Protein AF-A0A7S2YNG5-F1 (afdb_monomer)

Secondary structure (DSSP, 8-state):
-EEE-TTSEEEEE--S----------SS---------TT-EEEEE---TTT--EEEEEE---SSS-EEEEEE-TTS-EEEEE-TT---EEEE-GGGGG-----------------------------------PPPPPPP---

Foldseek 3Di:
DWDQFPVRKIKDWDPPDPPVPDDDPDPDPPPDDDDPDHAKIWIWHQPPPPVGIDTQDIHRDFPQFTWPDWDQDPQRWIWTAGDPRGRDIDIGDPVRSRDDPPPPPPPPPPPPPDPPDDDDDDDDDDDDDDDDDDDDDDDDDDD

Mean predicted aligned error: 15.2 Å

Radius of gyration: 25.97 Å; Cα contacts (8 Å, |Δi|>4): 188; chains: 1; bounding box: 76×64×33 Å

pLDDT: mean 76.17, std 16.76, range [44.72, 97.69]

Structure (mmCIF, N/CA/C/O backbone):
data_AF-A0A7S2YNG5-F1
#
_entry.id   AF-A0A7S2YNG5-F1
#
loop_
_atom_site.group_PDB
_atom_site.id
_atom_site.type_symbol
_atom_site.label_atom_id
_atom_site.label_alt_id
_atom_site.label_comp_id
_atom_site.label_asym_id
_atom_site.label_entity_id
_atom_site.label_seq_id
_atom_site.pdbx_PDB_ins_code
_atom_site.Cartn_x
_atom_site.Cartn_y
_atom_site.Cartn_z
_atom_site.occupancy
_atom_site.B_iso_or_equiv
_atom_site.auth_seq_id
_atom_site.auth_comp_id
_atom_site.auth_asym_id
_atom_site.auth_atom_id
_atom_site.pdbx_PDB_model_num
ATOM 1 N N . GLU A 1 1 ? -5.235 2.546 -8.871 1.00 82.44 1 GLU A N 1
ATOM 2 C CA . GLU A 1 1 ? -6.456 1.770 -8.545 1.00 82.44 1 GLU A CA 1
ATOM 3 C C . GLU A 1 1 ? -6.928 2.138 -7.145 1.00 82.44 1 GLU A C 1
ATOM 5 O O . GLU A 1 1 ? -6.153 2.750 -6.414 1.00 82.44 1 GLU A O 1
ATOM 10 N N . LEU A 1 2 ? -8.180 1.829 -6.795 1.00 91.19 2 LEU A N 1
ATOM 11 C CA . LEU A 1 2 ? -8.762 2.101 -5.477 1.00 91.19 2 LEU A CA 1
ATOM 12 C C . LEU A 1 2 ? -9.265 0.789 -4.874 1.00 91.19 2 LEU A C 1
ATOM 14 O O . LEU A 1 2 ? -10.014 0.077 -5.540 1.00 91.19 2 LEU A O 1
ATOM 18 N N . LEU A 1 3 ? -8.885 0.494 -3.633 1.00 93.31 3 LEU A N 1
ATOM 19 C CA . LEU A 1 3 ? -9.325 -0.702 -2.915 1.00 93.31 3 LEU A CA 1
ATOM 20 C C . LEU A 1 3 ? -9.751 -0.319 -1.487 1.00 93.31 3 LEU A C 1
ATOM 22 O O . LEU A 1 3 ? -8.890 0.069 -0.696 1.00 93.31 3 LEU A O 1
ATOM 26 N N . PRO A 1 4 ? -11.049 -0.382 -1.138 1.00 95.31 4 PRO A N 1
ATOM 27 C CA . PRO A 1 4 ? -11.477 -0.215 0.248 1.00 95.31 4 PRO A CA 1
ATOM 28 C C . PRO A 1 4 ? -10.998 -1.404 1.088 1.00 95.31 4 PRO A C 1
ATOM 30 O O . PRO A 1 4 ? -11.104 -2.546 0.644 1.00 95.31 4 PRO A O 1
ATOM 33 N N . LEU A 1 5 ? -10.483 -1.123 2.283 1.00 94.88 5 LEU A N 1
ATOM 34 C CA . LEU A 1 5 ? -10.098 -2.129 3.269 1.00 94.88 5 LEU A CA 1
ATOM 35 C C . 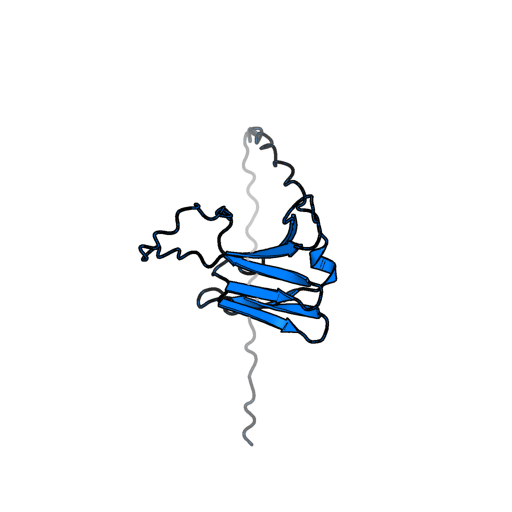LEU A 1 5 ? -11.243 -2.398 4.241 1.00 94.88 5 LEU A C 1
ATOM 37 O O . LEU A 1 5 ? -12.113 -1.552 4.474 1.00 94.88 5 LEU A O 1
ATOM 41 N N . SER A 1 6 ? -11.201 -3.572 4.860 1.00 94.88 6 SER A N 1
ATOM 42 C CA . SER A 1 6 ? -12.221 -4.035 5.803 1.00 94.88 6 SER A CA 1
ATOM 43 C C . SER A 1 6 ? -12.294 -3.195 7.087 1.00 94.88 6 SER A C 1
ATOM 45 O O . SER A 1 6 ? -13.316 -3.185 7.769 1.00 94.88 6 SER A O 1
ATOM 47 N N . ASP A 1 7 ? -11.237 -2.451 7.410 1.00 92.50 7 ASP A N 1
ATOM 48 C CA . ASP A 1 7 ? -11.152 -1.566 8.577 1.00 92.50 7 ASP A CA 1
ATOM 49 C C . ASP A 1 7 ? -11.632 -0.124 8.317 1.00 92.50 7 ASP A C 1
ATOM 51 O O . ASP A 1 7 ? -11.510 0.745 9.182 1.00 92.50 7 ASP A O 1
ATOM 55 N N . GLY A 1 8 ? -12.194 0.145 7.136 1.00 91.69 8 GLY A N 1
ATOM 56 C CA . GLY A 1 8 ? -12.704 1.465 6.766 1.00 91.69 8 GLY A CA 1
ATOM 57 C C . GLY A 1 8 ? -11.647 2.425 6.215 1.00 91.69 8 GLY A C 1
ATOM 58 O O . GLY A 1 8 ? -11.956 3.601 5.997 1.00 91.69 8 GLY A O 1
ATOM 59 N N . ARG A 1 9 ? -10.421 1.951 5.967 1.00 94.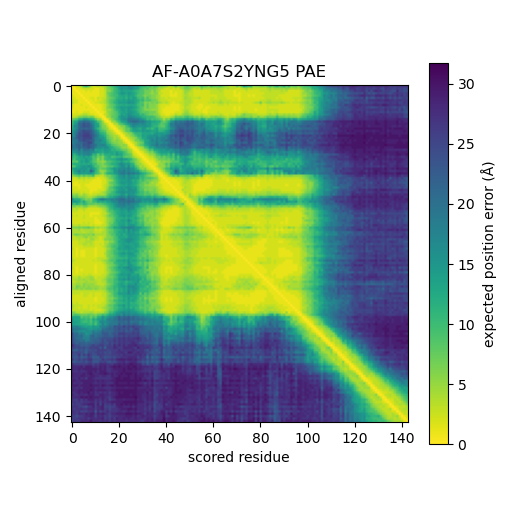75 9 ARG A N 1
ATOM 60 C CA . ARG A 1 9 ? -9.398 2.686 5.213 1.00 94.75 9 ARG A CA 1
ATOM 61 C C . ARG A 1 9 ? -9.535 2.446 3.711 1.00 94.75 9 ARG A C 1
ATOM 63 O O . ARG A 1 9 ? -10.226 1.535 3.257 1.00 94.75 9 ARG A O 1
ATOM 70 N N . LEU A 1 10 ? -8.876 3.283 2.918 1.00 94.62 10 LEU A N 1
ATOM 71 C CA . LEU A 1 10 ? -8.870 3.201 1.461 1.00 94.62 10 LEU A CA 1
ATOM 72 C C . LEU A 1 10 ? -7.436 3.123 0.944 1.00 94.62 10 LEU A C 1
ATOM 74 O O . LEU A 1 10 ? -6.627 4.008 1.211 1.00 94.62 10 LEU A O 1
ATOM 78 N N . VAL A 1 11 ? -7.139 2.095 0.157 1.00 94.38 11 VAL A N 1
ATOM 79 C CA . VAL A 1 11 ? -5.867 1.966 -0.553 1.00 94.38 11 VAL A CA 1
ATOM 80 C C . VAL A 1 11 ? -5.962 2.652 -1.904 1.00 94.38 11 VAL A C 1
ATOM 82 O O . VAL A 1 11 ? -6.895 2.411 -2.673 1.00 94.38 11 VAL A O 1
ATOM 85 N N . VAL A 1 12 ? -4.963 3.470 -2.219 1.00 92.75 12 VAL A N 1
ATOM 86 C CA . VAL A 1 12 ? -4.846 4.167 -3.498 1.00 92.75 12 VAL A CA 1
ATOM 87 C C . VAL A 1 12 ? -3.477 3.891 -4.101 1.00 92.75 12 VAL A C 1
ATOM 89 O O . VAL A 1 12 ? -2.460 4.249 -3.516 1.00 92.75 12 VAL A O 1
ATOM 92 N N . SER A 1 13 ? -3.436 3.283 -5.288 1.00 89.00 13 SER A N 1
ATOM 93 C CA . SER A 1 13 ? -2.196 3.173 -6.069 1.00 89.00 13 SER A CA 1
ATOM 94 C C . SER A 1 13 ? -2.117 4.245 -7.150 1.00 89.00 13 SER A C 1
ATOM 96 O O . SER A 1 13 ? -3.080 4.477 -7.898 1.00 89.00 13 SER A O 1
ATOM 98 N N . THR A 1 14 ? -0.949 4.876 -7.271 1.00 80.00 14 THR A N 1
ATOM 99 C CA . THR A 1 14 ? -0.655 5.823 -8.349 1.00 80.00 14 THR A CA 1
ATOM 100 C C . THR A 1 14 ? -0.146 5.094 -9.585 1.00 80.00 14 THR A C 1
ATOM 102 O O . THR A 1 14 ? 1.054 4.926 -9.807 1.00 80.00 14 THR A O 1
ATOM 105 N N . ASN A 1 15 ? -1.075 4.699 -10.452 1.00 68.56 15 ASN A N 1
ATOM 106 C CA . ASN A 1 15 ? -0.717 4.343 -11.819 1.00 68.56 15 ASN A CA 1
ATOM 107 C C . ASN A 1 15 ? -0.516 5.648 -12.574 1.00 68.56 15 ASN A C 1
ATOM 109 O O . ASN A 1 15 ? -1.481 6.325 -12.924 1.00 68.56 15 ASN A O 1
ATOM 113 N N . VAL A 1 16 ? 0.742 6.038 -12.782 1.00 56.72 16 VAL A N 1
ATOM 114 C CA . VAL A 1 16 ? 1.069 7.149 -13.677 1.00 56.72 16 VAL A CA 1
ATOM 115 C C . VAL A 1 16 ? 0.683 6.723 -15.083 1.00 56.72 16 VAL A C 1
ATOM 117 O O . VAL A 1 16 ? 1.490 6.140 -15.784 1.00 56.72 16 VAL A O 1
ATOM 120 N N . ILE A 1 17 ? -0.574 6.961 -15.447 1.00 52.12 17 ILE A N 1
ATOM 121 C CA . ILE A 1 17 ? -1.061 7.364 -16.764 1.00 52.12 17 ILE A CA 1
ATOM 122 C C . ILE A 1 17 ? -2.410 8.042 -16.474 1.00 52.12 17 ILE A C 1
ATOM 124 O O . ILE A 1 17 ? -3.481 7.442 -16.568 1.00 52.12 17 ILE A O 1
ATOM 128 N N . THR A 1 18 ? -2.380 9.326 -16.120 1.00 49.00 18 THR A N 1
ATOM 129 C CA . THR A 1 18 ? -3.566 10.177 -16.252 1.00 49.00 18 THR A CA 1
ATOM 130 C C . THR A 1 18 ? -3.748 10.445 -17.745 1.00 49.00 18 THR A C 1
ATOM 132 O O . THR A 1 18 ? -3.331 11.474 -18.265 1.00 49.00 18 THR A O 1
ATOM 135 N N . ARG A 1 19 ? -4.330 9.499 -18.492 1.00 44.72 19 ARG A N 1
ATOM 136 C CA . ARG A 1 19 ? -4.913 9.822 -19.805 1.00 44.72 19 ARG A CA 1
ATOM 137 C C . ARG A 1 19 ? -6.212 10.566 -19.521 1.00 44.72 19 ARG A C 1
ATOM 139 O O . ARG A 1 19 ? -7.281 9.964 -19.504 1.00 44.72 19 ARG A O 1
ATOM 146 N N . SER A 1 20 ? -6.123 11.861 -19.227 1.00 47.81 20 SER A N 1
ATOM 147 C CA . SER A 1 20 ? -7.294 12.724 -19.076 1.00 47.81 20 SER A CA 1
ATOM 148 C C . SER A 1 20 ? -7.967 12.904 -20.440 1.00 47.81 20 SER A C 1
ATOM 150 O O . SER A 1 20 ? -7.739 13.886 -21.136 1.00 47.81 20 SER A O 1
ATOM 152 N N . ASN A 1 21 ? -8.787 11.933 -20.828 1.00 50.31 21 ASN A N 1
ATOM 153 C CA . ASN A 1 21 ? -9.692 12.022 -21.965 1.00 50.31 21 ASN A CA 1
ATOM 154 C C . ASN A 1 21 ? -11.132 11.895 -21.456 1.00 50.31 21 ASN A C 1
ATOM 156 O O . ASN A 1 21 ? -11.759 10.873 -21.711 1.00 50.31 21 ASN A O 1
ATOM 160 N N . HIS A 1 22 ? -11.689 12.892 -20.755 1.00 49.00 22 HIS A N 1
ATOM 161 C CA . HIS A 1 22 ? -13.149 13.049 -20.798 1.00 49.00 22 HIS A CA 1
ATOM 162 C C . HIS A 1 22 ? -13.699 14.401 -20.329 1.00 49.00 22 HIS A C 1
ATOM 164 O O . HIS A 1 22 ? -13.423 14.881 -19.233 1.00 49.00 22 HIS A O 1
ATOM 170 N N . ASN A 1 23 ? -14.568 14.948 -21.178 1.00 48.69 23 ASN A N 1
ATOM 171 C CA . ASN A 1 23 ? -15.414 16.119 -20.992 1.00 48.69 23 ASN A CA 1
ATOM 172 C C . ASN A 1 23 ? -16.533 15.863 -19.958 1.00 48.69 23 ASN A C 1
ATOM 174 O O . ASN A 1 23 ? -17.664 15.583 -20.354 1.00 48.69 23 ASN A O 1
ATOM 178 N N . GLN A 1 24 ? -16.281 15.983 -18.652 1.00 52.72 24 GLN A N 1
ATOM 179 C CA . GLN A 1 24 ? -17.369 16.004 -17.658 1.00 52.72 24 GLN A CA 1
ATOM 180 C C . GLN A 1 24 ? -17.626 17.417 -17.121 1.00 52.72 24 GLN A C 1
ATOM 182 O O . GLN A 1 24 ? -16.888 17.952 -16.300 1.00 52.72 24 GLN A O 1
ATOM 187 N N . ARG A 1 25 ? -18.725 18.014 -17.603 1.00 49.06 25 ARG A N 1
ATOM 188 C CA . ARG A 1 25 ? -19.309 19.277 -17.128 1.00 49.06 25 ARG A CA 1
ATOM 189 C C . ARG A 1 25 ? -20.119 19.053 -15.842 1.00 49.06 25 ARG A C 1
ATOM 191 O O . ARG A 1 25 ? -21.346 19.044 -15.888 1.00 49.06 25 ARG A O 1
ATOM 198 N N . HIS A 1 26 ? -19.458 18.890 -14.700 1.00 54.97 26 HIS A N 1
ATOM 199 C CA . HIS A 1 26 ? -20.117 19.050 -13.399 1.00 54.97 26 HIS A CA 1
ATOM 200 C C . HIS A 1 26 ? -19.644 20.351 -12.738 1.00 54.97 26 HIS A C 1
ATOM 202 O O . HIS A 1 26 ? -18.450 20.592 -12.602 1.00 54.97 26 HIS A O 1
ATOM 208 N N . ASN A 1 27 ? -20.602 21.202 -12.355 1.00 60.66 27 ASN A N 1
ATOM 209 C CA . ASN A 1 27 ? -20.409 22.598 -11.924 1.00 60.66 27 ASN A CA 1
ATOM 210 C C . ASN A 1 27 ? -19.756 22.783 -10.539 1.00 60.66 27 ASN A C 1
ATOM 212 O O . ASN A 1 27 ? -19.779 23.885 -10.005 1.00 60.66 27 ASN A O 1
ATOM 216 N N . ASN A 1 28 ? -19.151 21.742 -9.970 1.00 57.66 28 ASN A N 1
ATOM 217 C CA . ASN A 1 28 ? -18.266 21.857 -8.817 1.00 57.66 28 ASN A CA 1
ATOM 218 C C . ASN A 1 28 ? -16.964 21.136 -9.170 1.00 57.66 28 ASN A C 1
ATOM 220 O O . ASN A 1 28 ? -17.025 19.938 -9.461 1.00 57.66 28 ASN A O 1
ATOM 224 N N . PRO A 1 29 ? -15.802 21.815 -9.172 1.00 56.88 29 PRO A N 1
ATOM 225 C CA . PRO A 1 29 ? -14.545 21.141 -9.446 1.00 56.88 29 PRO A CA 1
ATOM 226 C C . PRO A 1 29 ? -14.312 20.102 -8.339 1.00 56.88 29 PRO A C 1
ATOM 228 O O . PRO A 1 29 ? -14.274 20.476 -7.161 1.00 56.88 29 PRO A O 1
ATOM 231 N N . PRO A 1 30 ? -14.191 18.802 -8.661 1.00 62.66 30 PRO A N 1
ATOM 232 C CA . PRO A 1 30 ? -13.805 17.819 -7.663 1.00 62.66 30 PRO A CA 1
ATOM 233 C C . PRO A 1 30 ? -12.461 18.248 -7.071 1.00 62.66 30 PRO A C 1
ATOM 235 O O . PRO A 1 30 ? -11.518 18.549 -7.811 1.00 62.66 30 PRO A O 1
ATOM 238 N N . LYS A 1 31 ? -12.374 18.304 -5.734 1.00 62.66 31 LYS A N 1
ATOM 239 C CA . LYS A 1 31 ? -11.094 18.512 -5.047 1.00 62.66 31 LYS A CA 1
ATOM 240 C C . LYS A 1 31 ? -10.165 17.389 -5.491 1.00 62.66 31 LYS A C 1
ATOM 242 O O . LYS A 1 31 ? -10.361 16.230 -5.138 1.00 62.66 31 LYS A O 1
ATOM 247 N N . THR A 1 32 ? -9.208 17.743 -6.336 1.00 60.25 32 THR A N 1
ATOM 248 C CA . THR A 1 32 ? -8.274 16.791 -6.921 1.00 60.25 32 THR A CA 1
ATOM 249 C C . THR A 1 32 ? -7.153 16.582 -5.918 1.00 60.25 32 THR A C 1
ATOM 251 O O . THR A 1 32 ? -6.448 17.529 -5.574 1.00 60.25 32 THR A O 1
ATOM 254 N N . LEU A 1 33 ? -7.004 15.354 -5.426 1.00 62.69 33 LEU A N 1
ATOM 255 C CA . LEU A 1 33 ? -5.844 14.970 -4.634 1.00 62.69 33 LEU A CA 1
ATOM 256 C C . LEU A 1 33 ? -4.681 14.729 -5.603 1.00 62.69 33 LEU A C 1
ATOM 258 O O . LEU A 1 33 ? -4.656 13.722 -6.310 1.00 62.69 33 LEU A O 1
ATOM 262 N N . ALA A 1 34 ? -3.754 15.682 -5.686 1.00 60.75 34 ALA A N 1
ATOM 263 C CA . ALA A 1 34 ? -2.532 15.514 -6.461 1.00 60.75 34 ALA A CA 1
ATOM 264 C C . ALA A 1 34 ? -1.565 14.636 -5.663 1.00 60.75 34 ALA A C 1
ATOM 266 O O . ALA A 1 34 ? -1.112 15.027 -4.590 1.00 60.75 34 ALA A O 1
ATOM 267 N N . ILE A 1 35 ? -1.270 13.444 -6.178 1.00 61.06 35 ILE A N 1
ATOM 26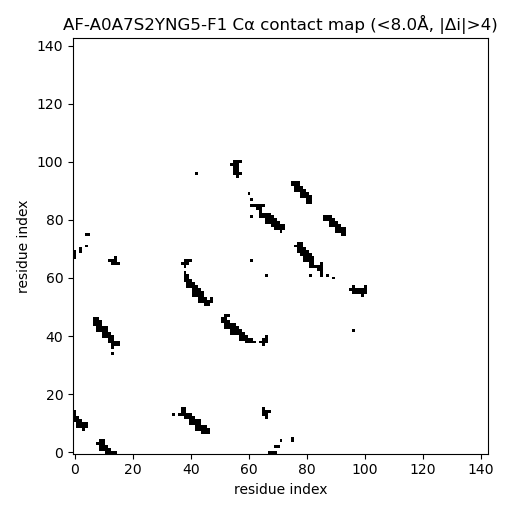8 C CA . ILE A 1 35 ? -0.355 12.510 -5.530 1.00 61.06 35 ILE A CA 1
ATOM 269 C C . ILE A 1 35 ? 0.993 12.572 -6.268 1.00 61.06 35 ILE A C 1
ATOM 271 O O . ILE A 1 35 ? 1.064 12.132 -7.417 1.00 61.06 35 ILE A O 1
ATOM 275 N N . PRO A 1 36 ? 2.050 13.139 -5.656 1.00 53.38 36 PRO A N 1
ATOM 276 C CA . PRO A 1 36 ? 3.288 13.491 -6.357 1.00 53.38 36 PRO A CA 1
ATOM 277 C C . PRO A 1 36 ? 4.203 12.295 -6.652 1.00 53.38 36 PRO A C 1
ATOM 279 O O . PRO A 1 36 ? 5.114 12.406 -7.468 1.00 53.38 36 PRO A O 1
ATOM 282 N N . LEU A 1 37 ? 3.974 11.147 -6.007 1.00 62.44 37 LEU A N 1
ATOM 283 C CA . LEU A 1 37 ? 4.857 9.989 -6.106 1.00 62.44 37 LEU A CA 1
ATOM 284 C C . LEU A 1 37 ? 4.280 8.959 -7.073 1.00 62.44 37 LEU A C 1
ATOM 286 O O . LEU A 1 37 ? 3.256 8.324 -6.809 1.00 62.44 37 LEU A O 1
ATOM 290 N N . ALA A 1 38 ? 4.969 8.787 -8.197 1.00 65.88 38 ALA A N 1
ATOM 291 C CA . ALA A 1 38 ? 4.768 7.652 -9.079 1.00 65.88 38 ALA A CA 1
ATOM 292 C C . ALA A 1 38 ? 5.092 6.356 -8.316 1.00 65.88 38 ALA A C 1
ATOM 294 O O . ALA A 1 38 ? 6.117 6.303 -7.641 1.00 65.88 38 ALA A O 1
ATOM 295 N N . ARG A 1 39 ? 4.281 5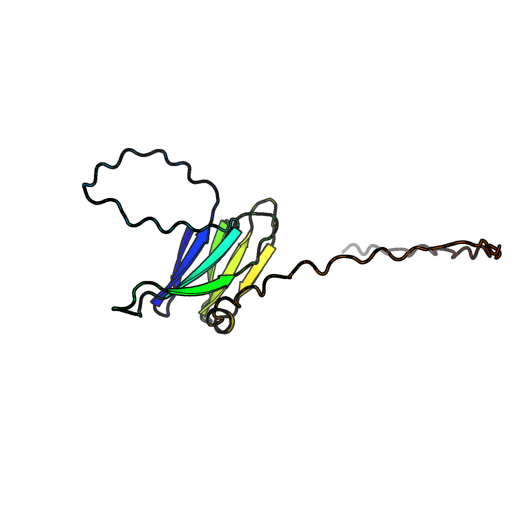.300 -8.483 1.00 82.50 39 ARG A N 1
ATOM 296 C CA . ARG A 1 39 ? 4.610 3.929 -8.027 1.00 82.50 39 ARG A CA 1
ATOM 297 C C . ARG A 1 39 ? 4.565 3.704 -6.509 1.00 82.50 39 ARG A C 1
ATOM 299 O O . ARG A 1 39 ? 5.238 2.817 -5.991 1.00 82.50 39 ARG A O 1
ATOM 306 N N . ALA A 1 40 ? 3.756 4.475 -5.791 1.00 88.44 40 ALA A N 1
ATOM 307 C CA . ALA A 1 40 ? 3.521 4.259 -4.366 1.00 88.44 40 ALA A CA 1
ATOM 308 C C . ALA A 1 40 ? 2.080 3.807 -4.105 1.00 88.44 40 ALA A C 1
ATOM 310 O O . ALA A 1 40 ? 1.172 4.023 -4.918 1.00 88.44 40 ALA A O 1
ATOM 311 N N . VAL A 1 41 ? 1.885 3.171 -2.952 1.00 92.00 41 VAL A N 1
ATOM 312 C CA . VAL A 1 41 ? 0.565 2.806 -2.438 1.00 92.00 41 VAL A CA 1
ATOM 313 C C . VAL A 1 41 ? 0.276 3.634 -1.197 1.00 92.00 41 VAL A C 1
ATOM 315 O O . VAL A 1 41 ? 1.034 3.606 -0.234 1.00 92.00 41 VAL A O 1
ATOM 318 N N . PHE A 1 42 ? -0.822 4.376 -1.231 1.00 93.06 42 PHE A N 1
ATOM 319 C CA . PHE A 1 42 ? -1.262 5.256 -0.158 1.00 93.06 42 PHE A CA 1
ATOM 320 C C . PHE A 1 42 ? -2.371 4.574 0.622 1.00 93.06 42 PHE A C 1
ATOM 322 O O . PHE A 1 42 ? -3.330 4.084 0.025 1.00 93.06 42 PHE A O 1
ATOM 329 N N . ILE A 1 43 ? -2.255 4.575 1.944 1.00 94.50 43 ILE A N 1
ATOM 330 C CA . ILE A 1 43 ? -3.319 4.138 2.842 1.00 94.50 43 ILE A CA 1
ATOM 331 C C . ILE A 1 43 ? -3.985 5.389 3.398 1.00 94.50 43 ILE A C 1
ATOM 333 O O . ILE A 1 43 ? -3.347 6.181 4.087 1.00 94.50 43 ILE A O 1
ATOM 337 N N . LEU A 1 44 ? -5.253 5.590 3.057 1.00 92.94 44 LEU A N 1
ATOM 338 C CA . LEU A 1 44 ? -6.032 6.758 3.445 1.00 92.94 44 LEU A CA 1
ATOM 339 C C . LEU A 1 44 ? -7.024 6.395 4.545 1.00 92.94 44 LEU A C 1
ATOM 341 O O . LEU A 1 44 ? -7.745 5.402 4.436 1.00 92.94 44 LEU A O 1
ATOM 345 N N . ASN A 1 45 ? -7.119 7.237 5.563 1.00 92.06 45 ASN A N 1
ATOM 346 C CA . ASN A 1 45 ? -8.122 7.126 6.608 1.00 92.06 45 ASN A CA 1
ATOM 347 C C . ASN A 1 45 ? -9.241 8.130 6.363 1.00 92.06 45 ASN A C 1
ATOM 349 O O . ASN A 1 45 ? -9.018 9.337 6.263 1.00 92.06 45 ASN A O 1
ATOM 353 N N . LEU A 1 46 ? -10.456 7.601 6.239 1.00 89.69 46 LEU A N 1
ATOM 354 C CA . LEU A 1 46 ? -11.659 8.378 5.954 1.00 89.69 46 LEU A CA 1
ATOM 355 C C . LEU A 1 46 ? -12.477 8.676 7.218 1.00 89.69 46 LEU A C 1
ATOM 357 O O . LEU A 1 46 ? -13.455 9.417 7.148 1.00 89.69 46 LEU A O 1
ATOM 361 N N . GLN A 1 47 ? -12.114 8.092 8.364 1.00 87.25 47 GLN A N 1
ATOM 362 C CA . GLN A 1 47 ? -12.915 8.161 9.587 1.00 87.25 47 GLN A CA 1
ATOM 363 C C . GLN A 1 47 ? -12.626 9.399 10.444 1.00 87.25 47 GLN A C 1
ATOM 365 O O . GLN A 1 47 ? -13.402 9.701 11.348 1.00 87.25 47 GLN A O 1
ATOM 370 N N . GLN A 1 48 ? -11.567 10.161 10.154 1.00 77.81 48 GLN A N 1
ATOM 371 C CA . GLN A 1 48 ? -11.201 11.365 10.910 1.00 77.81 48 GLN A CA 1
ATOM 372 C C . GLN A 1 48 ? -12.051 12.597 10.539 1.00 77.81 48 GLN A C 1
ATOM 374 O O . GLN A 1 48 ? -11.542 13.693 10.310 1.00 77.81 48 GLN A O 1
ATOM 379 N N . ALA A 1 49 ? -13.377 12.459 10.498 1.00 63.78 49 ALA A N 1
ATOM 380 C CA . ALA A 1 49 ? -14.271 13.612 10.412 1.00 63.78 49 ALA A CA 1
ATOM 381 C C . ALA A 1 49 ? -14.312 14.347 11.772 1.00 63.78 49 ALA A C 1
ATOM 383 O O . ALA A 1 49 ? -14.455 13.687 12.801 1.00 63.78 49 ALA A O 1
ATOM 384 N N . PRO A 1 50 ? -14.209 15.693 11.826 1.00 78.12 50 PRO A N 1
ATOM 385 C CA . PRO A 1 50 ? -14.276 16.660 10.722 1.00 78.12 50 PRO A CA 1
ATOM 386 C C . PRO A 1 50 ? -12.921 17.059 10.100 1.00 78.12 50 PRO A C 1
ATOM 388 O O . PRO A 1 50 ? -12.908 17.887 9.192 1.00 78.12 50 PRO A O 1
ATOM 391 N N . ALA A 1 51 ? -11.798 16.514 10.577 1.00 78.62 51 ALA A N 1
ATOM 392 C CA . ALA A 1 51 ? -10.448 16.886 10.136 1.00 78.62 51 ALA A CA 1
ATOM 393 C C . ALA A 1 51 ? -10.162 16.545 8.658 1.00 78.62 51 ALA A C 1
ATOM 395 O O . ALA A 1 51 ? -9.318 17.184 8.032 1.00 78.62 51 ALA A O 1
ATOM 396 N N . GLY A 1 52 ? -10.910 15.604 8.080 1.00 85.00 52 GLY A N 1
ATOM 397 C CA . GLY A 1 52 ? -10.856 15.262 6.661 1.00 85.00 52 GLY A CA 1
ATOM 398 C C . GLY A 1 52 ? -10.221 13.897 6.413 1.00 85.00 52 GLY A C 1
ATOM 399 O O . GLY A 1 52 ? -10.254 13.022 7.271 1.00 85.00 52 GLY A O 1
ATOM 400 N N . ILE A 1 53 ? -9.697 13.710 5.202 1.00 88.50 53 ILE A N 1
ATOM 401 C CA . ILE A 1 53 ? -9.001 12.486 4.790 1.00 88.50 53 ILE A CA 1
ATOM 402 C C . ILE A 1 53 ? -7.529 12.629 5.168 1.00 88.50 53 ILE A C 1
ATOM 404 O O . ILE A 1 53 ? -6.888 13.588 4.731 1.00 88.50 53 ILE A O 1
ATOM 408 N N . THR A 1 54 ? -6.985 11.677 5.922 1.00 90.00 54 THR A N 1
ATOM 409 C CA . THR A 1 54 ? -5.554 11.631 6.258 1.00 90.00 54 THR A CA 1
ATOM 410 C C . THR A 1 54 ? -4.847 10.501 5.526 1.00 90.00 54 THR A C 1
ATOM 412 O O . THR A 1 54 ? -5.468 9.517 5.125 1.00 90.00 54 THR A O 1
ATOM 415 N N . VAL A 1 55 ? -3.539 10.651 5.322 1.00 90.69 55 VAL A N 1
ATOM 416 C CA . VAL A 1 55 ? -2.672 9.590 4.798 1.00 90.69 55 VAL A CA 1
ATOM 417 C C . VAL A 1 55 ? -2.031 8.896 5.996 1.00 90.69 55 VAL A C 1
ATOM 419 O O . VAL A 1 55 ? -1.178 9.486 6.652 1.00 90.69 55 VAL A O 1
ATOM 422 N N . ASP A 1 56 ? -2.452 7.668 6.283 1.00 92.06 56 ASP A N 1
ATOM 423 C CA . ASP A 1 56 ? -1.935 6.884 7.409 1.00 92.06 56 ASP A CA 1
ATOM 424 C C . ASP A 1 56 ? -0.584 6.231 7.082 1.00 92.06 56 ASP A C 1
ATOM 426 O O . ASP A 1 56 ? 0.235 6.049 7.978 1.00 92.06 56 ASP A O 1
ATOM 430 N N . ALA A 1 57 ? -0.343 5.879 5.810 1.00 92.75 57 ALA A N 1
ATOM 431 C CA . ALA A 1 57 ? 0.931 5.323 5.357 1.00 92.75 57 ALA A CA 1
ATOM 432 C C . ALA A 1 57 ? 1.173 5.512 3.853 1.00 92.75 57 ALA A C 1
ATOM 434 O O . ALA A 1 57 ? 0.236 5.599 3.051 1.00 92.75 57 ALA A O 1
ATOM 435 N N . ILE A 1 58 ? 2.456 5.498 3.480 1.00 92.2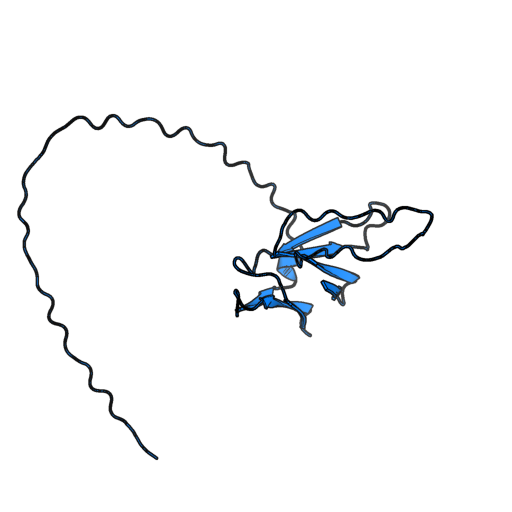5 58 ILE A N 1
ATOM 436 C CA . ILE A 1 58 ? 2.935 5.464 2.095 1.00 92.25 58 ILE A CA 1
ATOM 437 C C . ILE A 1 58 ? 3.865 4.257 1.950 1.00 92.25 58 ILE A C 1
ATOM 439 O O . ILE A 1 58 ? 4.902 4.177 2.607 1.00 92.25 58 ILE A O 1
ATOM 443 N N . LEU A 1 59 ? 3.485 3.302 1.104 1.00 92.31 59 LEU A N 1
ATOM 444 C CA . LEU A 1 59 ? 4.218 2.056 0.902 1.00 92.31 59 LEU A CA 1
ATOM 445 C C . LEU A 1 59 ? 5.022 2.136 -0.398 1.00 92.31 59 LEU A C 1
ATOM 447 O O . LEU A 1 59 ? 4.462 2.219 -1.498 1.00 92.31 59 LEU A O 1
ATOM 451 N N . HIS A 1 60 ? 6.346 2.101 -0.252 1.00 90.62 60 HIS A N 1
ATOM 452 C CA . HIS A 1 60 ? 7.313 2.131 -1.346 1.00 90.62 60 HIS A CA 1
ATOM 453 C C . HIS A 1 60 ? 7.821 0.722 -1.624 1.00 90.62 60 HIS A C 1
ATOM 455 O O . HIS A 1 60 ? 8.801 0.274 -1.035 1.00 90.62 60 HIS A O 1
ATOM 461 N N . GLY A 1 61 ? 7.102 0.017 -2.491 1.00 87.94 61 GLY A N 1
ATOM 462 C CA . GLY A 1 61 ? 7.415 -1.368 -2.824 1.00 87.94 61 GLY A CA 1
ATOM 463 C C . GLY A 1 61 ? 8.067 -1.563 -4.169 1.00 87.94 61 GLY A C 1
ATOM 464 O O . GLY A 1 61 ? 9.041 -2.295 -4.279 1.00 87.94 61 GLY A O 1
ATOM 465 N N . HIS A 1 62 ? 7.497 -0.923 -5.188 1.00 90.69 62 HIS A N 1
ATOM 466 C CA . HIS A 1 62 ? 7.733 -1.269 -6.584 1.00 90.69 62 HIS A CA 1
ATOM 467 C C . HIS A 1 62 ? 8.623 -0.212 -7.257 1.00 90.69 62 HIS A C 1
ATOM 469 O O . HIS A 1 62 ? 8.110 0.738 -7.853 1.00 90.69 62 HIS A O 1
ATOM 475 N N . PRO A 1 63 ? 9.964 -0.276 -7.113 1.00 87.38 63 PRO A N 1
ATOM 476 C CA . PRO A 1 63 ? 10.859 0.791 -7.565 1.00 87.38 63 PRO A CA 1
ATOM 477 C C . PRO A 1 63 ? 10.863 0.954 -9.087 1.00 87.38 63 PRO A C 1
ATOM 479 O O . PRO A 1 63 ? 11.091 2.055 -9.602 1.00 87.38 63 PRO A O 1
ATOM 482 N N . HIS A 1 64 ? 10.619 -0.131 -9.822 1.00 87.00 64 HIS A N 1
ATOM 483 C CA . HIS A 1 64 ? 10.853 -0.182 -11.263 1.00 87.00 64 HIS A CA 1
ATOM 484 C C . HIS A 1 64 ? 9.577 -0.096 -12.102 1.00 87.00 64 HIS A C 1
ATOM 486 O O . HIS A 1 64 ? 9.672 0.214 -13.291 1.00 87.00 64 HIS A O 1
ATOM 492 N N . ASP A 1 65 ? 8.394 -0.289 -11.512 1.00 88.38 65 ASP A N 1
ATOM 493 C CA . ASP A 1 65 ? 7.121 -0.217 -12.233 1.00 88.38 65 ASP A CA 1
ATOM 494 C C . ASP A 1 65 ? 5.958 0.269 -11.358 1.00 88.38 65 ASP A C 1
ATOM 496 O O . ASP A 1 65 ? 6.069 0.402 -10.144 1.00 88.38 65 ASP A O 1
ATOM 500 N N . ALA A 1 66 ? 4.827 0.572 -11.990 1.00 88.31 66 ALA A N 1
ATOM 501 C CA . ALA A 1 66 ? 3.584 0.893 -11.306 1.00 88.31 66 ALA A CA 1
ATOM 502 C C . ALA A 1 66 ? 2.926 -0.357 -10.698 1.00 88.31 66 ALA A C 1
ATOM 504 O O . ALA A 1 66 ? 3.104 -1.480 -11.175 1.00 88.31 66 ALA A O 1
ATOM 505 N N . VAL A 1 67 ? 2.112 -0.139 -9.665 1.00 90.81 67 VAL A N 1
ATOM 506 C CA . VAL A 1 67 ? 1.354 -1.200 -8.996 1.00 90.81 67 VAL A CA 1
ATOM 507 C C . VAL A 1 67 ? 0.120 -1.553 -9.821 1.00 90.81 67 VAL A C 1
ATOM 509 O O . VAL A 1 67 ? -0.829 -0.774 -9.900 1.00 90.81 67 VAL A O 1
ATOM 512 N N . GLN A 1 68 ? 0.120 -2.736 -10.427 1.00 90.81 68 GLN A N 1
ATOM 513 C CA . GLN A 1 68 ? -0.978 -3.199 -11.279 1.00 90.81 68 GLN A CA 1
ATOM 514 C C . GLN A 1 68 ? -2.068 -3.953 -10.527 1.00 90.81 68 GLN A C 1
ATOM 516 O O . GLN A 1 68 ? -3.159 -4.095 -11.064 1.00 90.81 68 GLN A O 1
ATOM 521 N N . TYR A 1 69 ? -1.767 -4.458 -9.329 1.00 91.69 69 TYR A N 1
ATOM 522 C CA . TYR A 1 69 ? -2.714 -5.250 -8.555 1.00 91.69 69 TYR A CA 1
ATOM 523 C C . TYR A 1 69 ? -2.673 -4.871 -7.081 1.00 91.69 69 TYR A C 1
ATOM 525 O O . TYR A 1 69 ? -1.597 -4.729 -6.494 1.00 91.69 69 TYR A O 1
ATOM 533 N N . LEU A 1 70 ? -3.858 -4.771 -6.484 1.00 95.12 70 LEU A N 1
ATOM 534 C CA . LEU A 1 70 ? -4.080 -4.599 -5.053 1.00 95.12 70 LEU A CA 1
ATOM 535 C C . LEU A 1 70 ? -5.042 -5.688 -4.573 1.00 95.12 70 LEU A C 1
ATOM 537 O O . LEU A 1 70 ? -6.098 -5.885 -5.173 1.00 95.12 70 LEU A O 1
ATOM 541 N N . LEU A 1 71 ? -4.701 -6.372 -3.484 1.00 96.75 71 LEU A N 1
ATOM 542 C CA . LEU A 1 71 ? -5.568 -7.370 -2.862 1.00 96.75 71 LEU A CA 1
ATOM 543 C C . LEU A 1 71 ? -5.441 -7.314 -1.340 1.00 96.75 71 LEU A C 1
ATOM 545 O O . LEU A 1 71 ? -4.350 -7.495 -0.807 1.00 96.75 71 LEU A O 1
ATOM 549 N N . GLU A 1 72 ? -6.556 -7.123 -0.640 1.00 97.56 72 GLU A N 1
ATOM 550 C CA . GLU A 1 72 ? -6.618 -7.339 0.807 1.00 97.56 72 GLU A CA 1
ATOM 551 C C . GLU A 1 72 ? -6.660 -8.850 1.082 1.00 97.56 72 GLU A C 1
ATOM 553 O O . GLU A 1 72 ? -7.444 -9.592 0.485 1.00 97.56 72 GLU A O 1
ATOM 558 N N . LEU A 1 73 ? -5.783 -9.323 1.964 1.00 97.69 73 LEU A N 1
ATOM 559 C CA . LEU A 1 73 ? -5.748 -10.708 2.417 1.00 97.69 73 LEU A CA 1
ATOM 560 C C . LEU A 1 73 ? -6.732 -10.906 3.584 1.00 97.69 73 LEU A C 1
ATOM 562 O O . LEU A 1 73 ? -6.986 -9.963 4.329 1.00 97.69 73 LEU A O 1
ATOM 566 N N . PRO A 1 74 ? -7.219 -12.136 3.849 1.00 97.38 74 PRO A N 1
ATOM 567 C CA . PRO A 1 74 ? -8.117 -12.407 4.981 1.00 97.38 74 PRO A CA 1
ATOM 568 C C . PRO A 1 74 ? -7.546 -12.037 6.359 1.00 97.38 74 PRO A C 1
ATOM 570 O O . PRO A 1 74 ? -8.290 -11.905 7.324 1.00 97.38 74 PRO A O 1
ATOM 573 N N . THR A 1 75 ? -6.223 -11.890 6.465 1.00 97.12 75 THR A N 1
ATOM 574 C CA . THR A 1 75 ? -5.534 -11.425 7.675 1.00 97.12 75 THR A CA 1
ATOM 575 C C . THR A 1 75 ? -5.619 -9.907 7.883 1.00 97.12 75 THR A C 1
ATOM 577 O O . THR A 1 75 ? -5.152 -9.425 8.911 1.00 97.12 75 THR A O 1
ATOM 580 N N . GLY A 1 76 ? -6.172 -9.152 6.926 1.00 96.12 76 GLY A N 1
ATOM 581 C CA . GLY A 1 76 ? -6.134 -7.684 6.878 1.00 96.12 76 GLY A CA 1
ATOM 582 C C . GLY A 1 76 ? -4.813 -7.117 6.341 1.00 96.12 76 GLY A C 1
ATOM 583 O O . GLY A 1 76 ? -4.614 -5.905 6.317 1.00 96.12 76 GLY A O 1
ATOM 584 N N . ASP A 1 77 ? -3.887 -7.985 5.930 1.00 97.00 77 ASP A N 1
ATOM 585 C CA . ASP A 1 77 ? -2.664 -7.585 5.237 1.00 97.00 77 ASP A CA 1
ATOM 586 C C . ASP A 1 77 ? -2.981 -7.176 3.790 1.00 97.00 77 ASP A C 1
ATOM 588 O O . ASP A 1 77 ? -3.997 -7.572 3.221 1.00 97.00 77 ASP A O 1
ATOM 592 N N . LEU A 1 78 ? -2.081 -6.426 3.160 1.00 97.31 78 LEU A N 1
ATOM 593 C CA . LEU A 1 78 ? -2.232 -5.998 1.771 1.00 97.31 78 LEU A CA 1
ATOM 594 C C . LEU A 1 78 ? -1.200 -6.698 0.892 1.00 97.31 78 LEU A C 1
ATOM 596 O O . LEU A 1 78 ? -0.007 -6.641 1.171 1.00 97.31 78 LEU A O 1
ATOM 600 N N . MET A 1 79 ? -1.638 -7.305 -0.204 1.00 97.19 79 MET A N 1
ATOM 601 C CA . MET A 1 79 ? -0.764 -7.803 -1.259 1.00 97.19 79 MET A CA 1
ATOM 602 C C . MET A 1 79 ? -0.792 -6.849 -2.451 1.00 97.19 79 MET A C 1
ATOM 604 O O . MET A 1 79 ? -1.860 -6.441 -2.913 1.00 97.19 79 MET A O 1
ATOM 608 N N . THR A 1 80 ? 0.385 -6.504 -2.963 1.00 96.12 80 THR A N 1
ATOM 609 C CA . THR A 1 80 ? 0.542 -5.651 -4.141 1.00 96.12 80 THR A CA 1
ATOM 610 C C . THR A 1 80 ? 1.347 -6.371 -5.213 1.00 96.12 80 THR A C 1
ATOM 612 O O . THR A 1 80 ? 2.334 -7.041 -4.910 1.00 96.12 80 THR A O 1
ATOM 615 N N . GLY A 1 81 ? 0.917 -6.248 -6.467 1.00 94.56 81 GLY A N 1
ATOM 616 C CA . GLY A 1 81 ? 1.626 -6.790 -7.624 1.00 94.56 81 GLY A CA 1
ATOM 617 C C . GLY A 1 81 ? 2.152 -5.677 -8.514 1.00 94.56 81 GLY A C 1
ATOM 618 O O . GLY A 1 81 ? 1.392 -4.780 -8.893 1.00 94.56 81 GLY A O 1
ATOM 619 N N . GLY A 1 82 ? 3.444 -5.732 -8.825 1.00 92.25 82 GLY A N 1
ATOM 620 C CA . GLY A 1 82 ? 4.079 -4.808 -9.753 1.00 92.25 82 GLY A CA 1
ATOM 621 C C . GLY A 1 82 ? 3.761 -5.144 -11.211 1.00 92.25 82 GLY A C 1
ATOM 622 O O . GLY A 1 82 ? 3.114 -6.147 -11.527 1.00 92.25 82 GLY A O 1
ATOM 623 N N . GLY A 1 83 ? 4.152 -4.242 -12.107 1.00 89.06 83 GLY A N 1
ATOM 624 C CA . GLY A 1 83 ? 3.938 -4.392 -13.540 1.00 89.06 83 GLY A CA 1
ATOM 625 C C . GLY A 1 83 ? 4.989 -5.247 -14.250 1.00 89.06 83 GLY A C 1
ATOM 626 O O . GLY A 1 83 ? 5.697 -6.064 -13.671 1.00 89.06 83 GLY A O 1
ATOM 627 N N . LYS A 1 84 ? 5.107 -5.048 -15.564 1.00 90.62 84 LYS A N 1
ATOM 628 C CA . LYS A 1 84 ? 6.031 -5.803 -16.423 1.00 90.62 84 LYS A CA 1
ATOM 629 C C . LYS A 1 84 ? 7.499 -5.620 -16.023 1.00 90.62 84 LYS A C 1
ATOM 631 O O . LYS A 1 84 ? 8.281 -6.556 -16.154 1.00 90.62 84 LYS A O 1
ATOM 636 N N . MET A 1 85 ? 7.874 -4.414 -15.605 1.00 90.50 85 MET A N 1
ATOM 637 C CA . MET A 1 85 ? 9.239 -4.075 -15.200 1.00 90.50 85 MET A CA 1
ATOM 638 C C . MET A 1 85 ? 9.509 -4.411 -13.727 1.00 90.50 85 MET A C 1
ATOM 640 O O . MET A 1 85 ? 10.658 -4.348 -13.301 1.00 90.50 85 MET A O 1
ATOM 644 N N . ASP A 1 86 ? 8.474 -4.790 -12.970 1.00 87.75 86 ASP A N 1
ATOM 645 C CA . ASP A 1 86 ? 8.549 -5.175 -11.563 1.00 87.75 86 ASP A CA 1
ATOM 646 C C . ASP A 1 86 ? 7.678 -6.412 -11.316 1.00 87.75 86 ASP A C 1
ATOM 648 O O . ASP A 1 86 ? 6.555 -6.338 -10.828 1.00 87.75 86 ASP A O 1
ATOM 652 N N . ALA A 1 87 ? 8.193 -7.579 -11.703 1.00 91.31 87 ALA A N 1
ATOM 653 C CA . ALA A 1 87 ? 7.487 -8.856 -11.604 1.00 91.31 87 ALA A CA 1
ATOM 654 C C . ALA A 1 87 ? 7.443 -9.407 -10.163 1.00 91.31 87 ALA A C 1
ATOM 656 O O . ALA A 1 87 ? 7.557 -10.617 -9.950 1.00 91.31 87 ALA A O 1
ATOM 657 N N . THR A 1 88 ? 7.332 -8.528 -9.164 1.00 94.69 88 THR A N 1
ATOM 658 C CA . THR A 1 88 ? 7.291 -8.899 -7.751 1.00 94.69 88 THR A CA 1
ATOM 659 C C . THR A 1 88 ? 5.873 -8.835 -7.191 1.00 94.69 88 THR A C 1
ATOM 661 O O . THR A 1 88 ? 5.039 -8.015 -7.583 1.00 94.69 88 THR A O 1
ATOM 664 N N . LEU A 1 89 ? 5.606 -9.734 -6.242 1.00 96.69 89 LEU A N 1
ATOM 665 C CA . LEU A 1 89 ? 4.473 -9.642 -5.330 1.00 96.69 89 LEU A CA 1
ATOM 666 C C . LEU A 1 89 ? 5.015 -9.254 -3.961 1.00 96.69 89 LEU A C 1
ATOM 668 O O . LEU A 1 89 ? 5.966 -9.866 -3.474 1.00 96.69 89 LEU A O 1
ATOM 672 N N . GLN A 1 90 ? 4.404 -8.256 -3.338 1.00 96.44 90 GLN A N 1
ATOM 673 C CA . GLN A 1 90 ? 4.815 -7.769 -2.028 1.00 96.44 90 GLN A CA 1
ATOM 674 C C . GLN A 1 90 ? 3.648 -7.837 -1.063 1.00 96.44 90 GLN A C 1
ATOM 676 O O . GLN A 1 90 ? 2.519 -7.514 -1.423 1.00 96.44 90 GLN A O 1
ATOM 681 N N . VAL A 1 91 ? 3.927 -8.274 0.163 1.00 97.19 91 VAL A N 1
ATOM 682 C CA . VAL A 1 91 ? 2.934 -8.380 1.231 1.00 97.19 91 VAL A CA 1
ATOM 683 C C . VAL A 1 91 ? 3.289 -7.384 2.322 1.00 97.19 91 VAL A C 1
ATOM 685 O O . VAL A 1 91 ? 4.382 -7.427 2.885 1.00 97.19 91 VAL A O 1
ATOM 688 N N . TRP A 1 92 ? 2.336 -6.519 2.630 1.00 96.75 92 TRP A N 1
ATOM 689 C CA . TRP A 1 92 ? 2.428 -5.480 3.636 1.00 96.75 92 TRP A CA 1
ATOM 690 C C . TRP A 1 92 ? 1.579 -5.862 4.828 1.00 96.75 92 TRP A C 1
ATOM 692 O O . TRP A 1 92 ? 0.395 -6.182 4.692 1.00 96.75 92 TRP A O 1
ATOM 702 N N . LYS A 1 93 ? 2.187 -5.816 6.006 1.00 96.62 93 LYS A N 1
ATOM 703 C CA . LYS A 1 93 ? 1.480 -6.079 7.250 1.00 96.62 93 LYS A CA 1
ATOM 704 C C . LYS A 1 93 ? 0.618 -4.889 7.621 1.00 96.62 93 LYS A C 1
ATOM 706 O O . LYS A 1 93 ? 1.072 -3.752 7.527 1.00 96.62 93 LYS A O 1
ATOM 711 N N . SER A 1 94 ? -0.585 -5.148 8.122 1.00 94.69 94 SER A N 1
ATOM 712 C CA . SER A 1 94 ? -1.502 -4.092 8.578 1.00 94.69 94 SER A CA 1
ATOM 713 C C . SER A 1 94 ? -0.888 -3.164 9.636 1.00 94.69 94 SER A C 1
ATOM 715 O O . SER A 1 94 ? -1.197 -1.973 9.689 1.00 94.69 94 SER A O 1
ATOM 717 N N . THR A 1 95 ? 0.056 -3.675 10.429 1.00 93.88 95 THR A N 1
ATOM 718 C CA . THR A 1 95 ? 0.838 -2.903 11.407 1.00 93.88 95 THR A CA 1
ATOM 719 C C . THR A 1 95 ? 1.758 -1.857 10.773 1.00 93.88 95 THR A C 1
ATOM 721 O O . THR A 1 95 ? 2.119 -0.884 11.430 1.00 93.88 95 THR A O 1
ATOM 724 N N . GLN A 1 96 ? 2.123 -2.009 9.498 1.00 92.00 96 GLN A N 1
ATOM 725 C CA . GLN A 1 96 ? 2.926 -1.035 8.754 1.00 92.00 96 GLN A CA 1
ATOM 726 C C . GLN A 1 96 ? 2.092 0.161 8.282 1.00 92.00 96 GLN A C 1
ATOM 728 O O . GLN A 1 96 ? 2.660 1.170 7.876 1.00 92.00 96 GLN A O 1
ATOM 733 N N . PHE A 1 97 ? 0.761 0.075 8.352 1.00 90.88 97 PHE A N 1
ATOM 734 C CA . PHE A 1 97 ? -0.133 1.119 7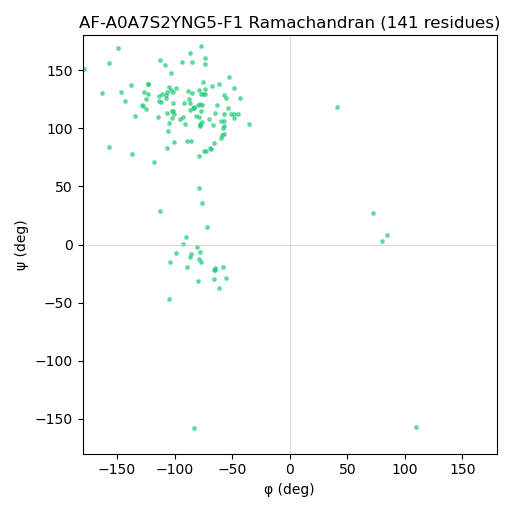.854 1.00 90.88 97 PHE A CA 1
ATOM 735 C C . PHE A 1 97 ? -0.299 2.290 8.827 1.00 90.88 97 PHE A C 1
ATOM 737 O O . PHE A 1 97 ? -1.035 3.205 8.507 1.00 90.88 97 PHE A O 1
ATOM 744 N N . ILE A 1 98 ? 0.318 2.257 10.012 1.00 83.75 98 ILE A N 1
ATOM 745 C CA . ILE A 1 98 ? 0.193 3.297 11.055 1.00 83.75 98 ILE A CA 1
ATOM 746 C C . ILE A 1 98 ? 1.530 4.032 11.229 1.00 83.75 98 ILE A C 1
ATOM 748 O O . ILE A 1 98 ? 1.891 4.456 12.325 1.00 83.75 98 ILE A O 1
ATOM 752 N N . GLN A 1 99 ? 2.331 4.121 10.168 1.00 69.62 99 GLN A N 1
ATOM 753 C CA . GLN A 1 99 ? 3.554 4.909 10.222 1.00 69.62 99 GLN A CA 1
ATOM 754 C C . GLN A 1 99 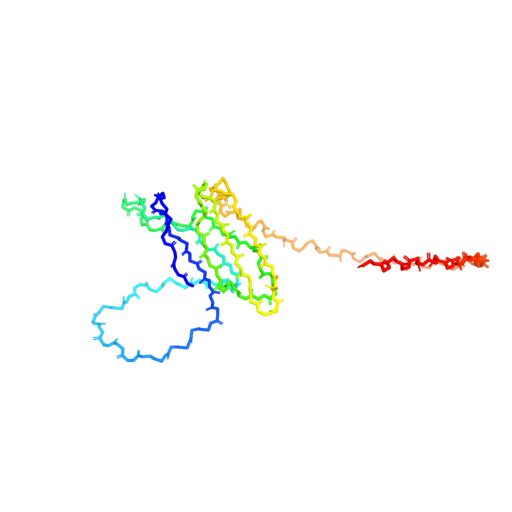? 3.232 6.313 9.724 1.00 69.62 99 GLN A C 1
ATOM 756 O O . GLN A 1 99 ? 3.021 6.462 8.518 1.00 69.62 99 GLN A O 1
ATOM 761 N N . PRO A 1 100 ? 3.223 7.342 10.602 1.00 61.19 100 PRO A N 1
ATOM 762 C CA . PRO A 1 100 ? 3.191 8.708 10.107 1.00 61.19 100 PRO A CA 1
ATOM 763 C C . PRO A 1 100 ? 4.340 8.859 9.102 1.00 61.19 100 PRO A C 1
ATOM 765 O O . PRO A 1 100 ? 5.386 8.224 9.304 1.00 61.19 100 PRO A O 1
ATOM 768 N N . PRO A 1 101 ? 4.166 9.640 8.017 1.00 57.66 101 PRO A N 1
ATOM 769 C CA . PRO A 1 101 ? 5.263 9.929 7.113 1.00 57.66 101 PRO A CA 1
ATOM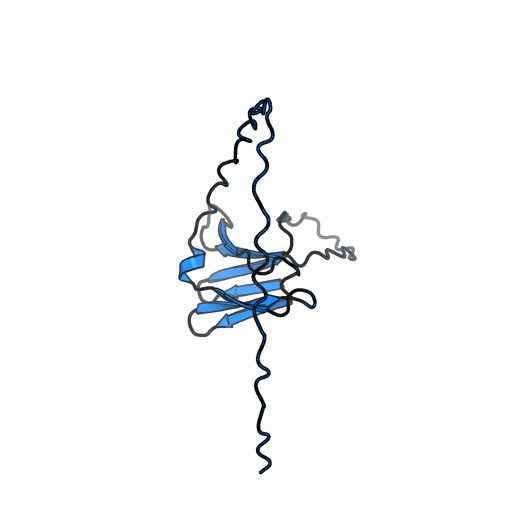 770 C C . PRO A 1 101 ? 6.401 10.422 7.994 1.00 57.66 101 PRO A C 1
ATOM 772 O O . PRO A 1 101 ? 6.257 11.452 8.651 1.00 57.66 101 PRO A O 1
ATOM 775 N N . LYS A 1 102 ? 7.482 9.642 8.101 1.00 59.16 102 LYS A N 1
ATOM 776 C CA . LYS A 1 102 ? 8.701 10.162 8.703 1.00 59.16 102 LYS A CA 1
ATOM 777 C C . LYS A 1 102 ? 9.004 11.369 7.842 1.00 59.16 102 LYS A C 1
ATOM 779 O O . LYS A 1 102 ? 9.203 11.190 6.639 1.00 59.16 102 LYS A O 1
ATOM 784 N N . GLU A 1 103 ? 8.890 12.567 8.413 1.00 58.28 103 GLU A N 1
ATOM 785 C CA . GLU A 1 103 ? 9.408 13.770 7.783 1.00 58.28 103 GLU A CA 1
ATOM 786 C C . GLU A 1 103 ? 10.791 13.354 7.302 1.00 58.28 103 GLU A C 1
ATOM 788 O O . GLU A 1 103 ? 11.603 12.892 8.107 1.00 58.28 103 GLU A O 1
ATOM 793 N N . GLN A 1 104 ? 10.982 13.292 5.979 1.00 48.72 104 GLN A N 1
ATOM 794 C CA . GLN A 1 104 ? 12.303 13.050 5.433 1.00 48.72 104 GLN A CA 1
ATOM 795 C C . GLN A 1 104 ? 13.116 14.198 6.000 1.00 48.72 104 GLN A C 1
ATOM 797 O O . GLN A 1 104 ? 12.970 15.323 5.526 1.00 48.72 104 GLN A O 1
ATOM 802 N N . GLU A 1 105 ? 13.878 13.928 7.062 1.00 54.12 105 GLU A N 1
ATOM 803 C CA . GLU A 1 105 ? 14.963 14.785 7.489 1.00 54.12 105 GLU A CA 1
ATOM 804 C C . GLU A 1 105 ? 15.733 15.028 6.204 1.00 54.12 105 GLU A C 1
ATOM 806 O O . GLU A 1 105 ? 16.252 14.096 5.579 1.00 54.12 105 GLU A O 1
ATOM 811 N N . SER A 1 106 ? 15.622 16.263 5.720 1.00 46.31 106 SER A N 1
ATOM 812 C CA . SER A 1 106 ? 16.398 16.755 4.609 1.00 46.31 106 SER A CA 1
ATOM 813 C C . SER A 1 106 ? 17.819 16.358 4.937 1.00 46.31 106 SER A C 1
ATOM 815 O O . SE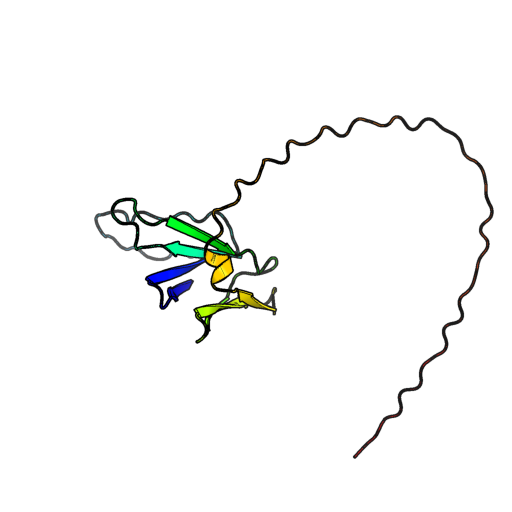R A 1 106 ? 18.368 16.824 5.934 1.00 46.31 106 SER A O 1
ATOM 817 N N . ILE A 1 107 ? 18.360 15.433 4.151 1.00 55.06 107 ILE A N 1
ATOM 818 C CA . ILE A 1 107 ? 19.788 15.193 4.101 1.00 55.06 107 ILE A CA 1
ATOM 819 C C . ILE A 1 107 ? 20.333 16.543 3.649 1.00 55.06 107 ILE A C 1
ATOM 821 O O . ILE A 1 107 ? 20.299 16.868 2.464 1.00 55.06 107 ILE A O 1
ATOM 825 N N . GLU A 1 108 ? 20.672 17.388 4.622 1.00 59.91 108 GLU A N 1
ATOM 826 C CA . GLU A 1 108 ? 21.523 18.535 4.404 1.00 59.91 108 GLU A CA 1
ATOM 827 C C . GLU A 1 108 ? 22.762 17.939 3.754 1.00 59.91 108 GLU A C 1
ATOM 829 O O . GLU A 1 108 ? 23.379 17.012 4.284 1.00 59.91 108 GLU A O 1
ATOM 834 N N . GLU A 1 109 ? 23.010 18.362 2.521 1.00 57.44 109 GLU A N 1
ATOM 835 C CA . GLU A 1 109 ? 24.189 17.993 1.767 1.00 57.44 109 GLU A CA 1
ATOM 836 C C . GLU A 1 109 ? 25.393 18.422 2.611 1.00 57.44 109 GLU A C 1
ATOM 838 O O . GLU A 1 109 ? 25.781 19.589 2.600 1.00 57.44 109 GLU A O 1
ATOM 843 N N . GLU A 1 110 ? 25.945 17.495 3.402 1.00 56.22 110 GLU A N 1
ATOM 844 C CA . GLU A 1 110 ? 27.266 17.650 3.993 1.00 56.22 110 GLU A CA 1
ATOM 845 C C . GLU A 1 110 ? 28.226 17.861 2.824 1.00 56.22 110 GLU A C 1
ATOM 847 O O . GLU A 1 110 ? 28.566 16.948 2.067 1.00 56.22 110 GLU A O 1
ATOM 852 N N . GLU A 1 111 ? 28.580 19.129 2.659 1.00 64.62 111 GLU A N 1
ATOM 853 C CA . GLU A 1 111 ? 29.664 19.663 1.865 1.00 64.62 111 GLU A CA 1
ATOM 854 C C . GLU A 1 111 ? 30.856 18.696 1.924 1.00 64.62 111 GLU A C 1
ATOM 856 O O . GLU A 1 111 ? 31.566 18.597 2.928 1.00 64.62 111 GLU A O 1
ATOM 861 N N . MET A 1 112 ? 31.048 17.932 0.843 1.00 50.16 112 MET A N 1
ATOM 862 C CA . MET A 1 112 ? 32.225 17.094 0.636 1.00 50.16 112 MET A CA 1
ATOM 863 C C . MET A 1 112 ? 33.461 17.995 0.666 1.00 50.16 112 MET A C 1
ATOM 865 O O . MET A 1 112 ? 33.844 18.592 -0.340 1.00 50.16 112 MET A O 1
ATOM 869 N N . SER A 1 113 ? 34.075 18.101 1.843 1.00 56.06 113 SER A N 1
ATOM 870 C CA . SER A 1 113 ? 35.376 18.735 2.011 1.00 56.06 113 SER A CA 1
ATOM 871 C C . SER A 1 113 ? 36.399 18.065 1.087 1.00 56.06 113 SER A C 1
ATOM 873 O O . SER A 1 113 ? 36.560 16.842 1.068 1.00 56.06 113 SER A O 1
ATOM 875 N N . MET A 1 114 ? 37.067 18.886 0.273 1.00 60.03 114 MET A N 1
ATOM 876 C CA . MET A 1 114 ? 38.204 18.487 -0.550 1.00 60.03 114 MET A CA 1
ATOM 877 C C . MET A 1 114 ? 39.313 17.953 0.357 1.00 60.03 114 MET A C 1
ATOM 879 O O . MET A 1 114 ? 40.006 18.720 1.025 1.00 60.03 114 MET A O 1
ATOM 883 N N . ILE A 1 115 ? 39.500 16.637 0.360 1.00 64.62 115 ILE A N 1
ATOM 884 C CA . ILE A 1 115 ? 40.728 16.028 0.857 1.00 64.62 115 ILE A CA 1
ATOM 885 C C . ILE A 1 115 ? 41.763 16.205 -0.254 1.00 64.62 115 ILE A C 1
ATOM 887 O O . ILE A 1 115 ? 41.713 15.529 -1.281 1.00 64.62 115 ILE A O 1
ATOM 891 N N . ASP A 1 116 ? 42.662 17.164 -0.055 1.00 64.62 116 ASP A N 1
ATOM 892 C CA . ASP A 1 116 ? 43.867 17.342 -0.859 1.00 64.62 116 ASP A CA 1
ATOM 893 C C . ASP A 1 116 ? 44.801 16.145 -0.614 1.00 64.62 116 ASP A C 1
ATOM 895 O O . ASP A 1 116 ? 45.423 16.009 0.443 1.00 64.62 116 ASP A O 1
ATOM 899 N N . VAL A 1 117 ? 44.823 15.215 -1.571 1.00 66.31 117 VAL A N 1
ATOM 900 C CA . VAL A 1 117 ? 45.714 14.051 -1.581 1.00 66.31 117 VAL A CA 1
ATOM 901 C C . VAL A 1 117 ? 47.001 14.458 -2.293 1.00 66.31 117 VAL A C 1
ATOM 903 O O . VAL A 1 117 ? 47.147 14.292 -3.503 1.00 66.31 117 VAL A O 1
ATOM 906 N N . SER A 1 118 ? 47.946 14.984 -1.518 1.00 65.94 118 SER A N 1
ATOM 907 C CA . SER A 1 118 ? 49.339 15.125 -1.940 1.00 65.94 118 SER A CA 1
ATOM 908 C C . SER A 1 118 ? 50.093 13.794 -1.760 1.00 65.94 118 SER A C 1
ATOM 910 O O . SER A 1 118 ? 50.295 13.337 -0.641 1.00 65.94 118 SER A O 1
ATOM 912 N N . GLU A 1 119 ? 50.429 13.181 -2.902 1.00 61.59 119 GLU A N 1
ATOM 913 C CA . GLU A 1 119 ? 51.676 12.464 -3.261 1.00 61.59 119 GLU A CA 1
ATOM 914 C C . GLU A 1 119 ? 52.380 11.520 -2.251 1.00 61.59 119 GLU A C 1
ATOM 916 O O . GLU A 1 119 ? 52.927 11.954 -1.246 1.00 61.59 119 GLU A O 1
ATOM 921 N N . GLU A 1 120 ? 52.507 10.224 -2.582 1.00 61.38 120 GLU A N 1
ATOM 922 C CA . GLU A 1 120 ? 53.703 9.657 -3.253 1.00 61.38 120 GLU A CA 1
ATOM 923 C C . GLU A 1 120 ? 53.548 8.137 -3.544 1.00 61.38 120 GLU A C 1
ATOM 925 O O . GLU A 1 120 ? 52.837 7.431 -2.821 1.00 61.38 120 GLU A O 1
ATOM 930 N N . PRO A 1 121 ? 54.200 7.597 -4.599 1.00 60.03 121 PRO A N 1
ATOM 931 C CA . PRO A 1 121 ? 54.057 6.207 -5.025 1.00 60.03 121 PRO A CA 1
ATOM 932 C C . PRO A 1 121 ? 55.106 5.279 -4.389 1.00 60.03 121 PRO A C 1
ATOM 934 O O . PRO A 1 121 ? 56.303 5.410 -4.635 1.00 60.03 121 PRO A O 1
ATOM 937 N N . ALA A 1 122 ? 54.654 4.251 -3.666 1.00 58.94 122 ALA A N 1
ATOM 938 C CA . ALA A 1 122 ? 55.494 3.119 -3.279 1.00 58.94 122 ALA A CA 1
ATOM 939 C C . ALA A 1 122 ? 55.009 1.828 -3.953 1.00 58.94 122 ALA A C 1
ATOM 941 O O . ALA A 1 122 ? 53.955 1.272 -3.648 1.00 58.94 122 ALA A O 1
ATOM 942 N N . THR A 1 123 ? 55.827 1.376 -4.898 1.00 61.25 123 THR A N 1
ATOM 943 C CA . THR A 1 123 ? 55.842 0.070 -5.556 1.00 61.25 123 THR A CA 1
ATOM 944 C C . THR A 1 123 ? 55.635 -1.071 -4.554 1.00 61.25 123 THR A C 1
ATOM 946 O O . THR A 1 123 ? 56.397 -1.192 -3.597 1.00 61.25 123 THR A O 1
ATOM 949 N N . THR A 1 124 ? 54.655 -1.953 -4.768 1.00 64.19 124 THR A N 1
ATOM 950 C CA . THR A 1 124 ? 54.624 -3.274 -4.114 1.00 64.19 124 THR A CA 1
ATOM 951 C C . THR A 1 124 ? 54.003 -4.319 -5.038 1.00 64.19 124 THR A C 1
ATOM 953 O O . THR A 1 124 ? 52.961 -4.106 -5.656 1.00 64.19 124 THR A O 1
ATOM 956 N N . ASP A 1 125 ? 54.731 -5.428 -5.137 1.00 56.19 125 ASP A N 1
ATOM 957 C CA . ASP A 1 125 ? 54.604 -6.571 -6.032 1.00 56.19 125 ASP A CA 1
ATOM 958 C C . ASP A 1 125 ? 53.205 -7.182 -6.166 1.00 56.19 125 ASP A C 1
ATOM 960 O O . ASP A 1 125 ? 52.535 -7.534 -5.192 1.00 56.19 125 ASP A O 1
ATOM 964 N N . GLN A 1 126 ? 52.827 -7.444 -7.419 1.00 52.28 126 GLN A N 1
ATOM 965 C CA . GLN A 1 126 ? 51.714 -8.319 -7.765 1.00 52.28 126 GLN A CA 1
ATOM 966 C C . GLN A 1 126 ? 52.137 -9.783 -7.585 1.00 52.28 126 GLN A C 1
ATOM 968 O O . GLN A 1 126 ? 52.834 -10.348 -8.426 1.00 52.28 126 GLN A O 1
ATOM 973 N N . THR A 1 127 ? 51.667 -10.432 -6.517 1.00 62.16 127 THR A N 1
ATOM 974 C CA . THR A 1 127 ? 51.699 -11.899 -6.420 1.00 62.16 127 THR A CA 1
ATOM 975 C C . THR A 1 127 ? 50.395 -12.467 -6.977 1.00 62.16 127 THR A C 1
ATOM 977 O O . THR A 1 127 ? 49.336 -12.409 -6.353 1.00 62.16 127 THR A O 1
ATOM 980 N N . LEU A 1 128 ? 50.488 -13.005 -8.190 1.00 63.00 128 LEU A N 1
ATOM 981 C CA . LEU A 1 128 ? 49.424 -13.683 -8.920 1.00 63.00 128 LEU A CA 1
ATOM 982 C C . LEU A 1 128 ? 49.110 -15.039 -8.252 1.00 63.00 128 LEU A C 1
ATOM 984 O O . LEU A 1 128 ? 49.896 -15.977 -8.356 1.00 63.00 128 LEU A O 1
ATOM 988 N N . VAL A 1 129 ? 47.960 -15.169 -7.582 1.00 68.81 129 VAL A N 1
ATOM 989 C CA . VAL A 1 129 ? 47.456 -16.467 -7.094 1.00 68.81 129 VAL A CA 1
ATOM 990 C C . VAL A 1 129 ? 46.296 -16.918 -7.980 1.00 68.81 129 VAL A C 1
ATOM 992 O O . VAL A 1 129 ? 45.148 -16.513 -7.808 1.00 68.81 129 VAL A O 1
ATOM 995 N N . THR A 1 130 ? 46.601 -17.783 -8.945 1.00 63.31 130 THR A N 1
ATOM 996 C CA . THR A 1 130 ? 45.624 -18.520 -9.757 1.00 63.31 130 THR A CA 1
ATOM 997 C C . THR A 1 130 ? 44.828 -19.494 -8.888 1.00 63.31 130 THR A C 1
ATOM 999 O O . THR A 1 130 ? 45.367 -20.486 -8.396 1.00 63.31 130 THR A O 1
ATOM 1002 N N . ARG A 1 131 ? 43.522 -19.248 -8.721 1.00 64.38 131 ARG A N 1
ATOM 1003 C CA . ARG A 1 131 ? 42.582 -20.236 -8.173 1.00 64.38 131 ARG A CA 1
ATOM 1004 C C . ARG A 1 131 ? 42.060 -21.126 -9.301 1.00 64.38 131 ARG A C 1
ATOM 1006 O O . ARG A 1 131 ? 41.494 -20.647 -10.277 1.00 64.38 131 ARG A O 1
ATOM 1013 N N . THR A 1 132 ? 42.287 -22.425 -9.141 1.00 61.06 132 THR A N 1
ATOM 1014 C CA . THR A 1 132 ? 41.835 -23.492 -10.039 1.00 61.06 132 THR A CA 1
ATOM 1015 C C . THR A 1 132 ? 40.352 -23.770 -9.790 1.00 61.06 132 THR A C 1
ATOM 1017 O O . THR A 1 132 ? 39.970 -24.121 -8.676 1.00 61.06 132 THR A O 1
ATOM 1020 N N . THR A 1 133 ? 39.526 -23.608 -10.823 1.00 69.69 133 THR A N 1
ATOM 1021 C CA . THR A 1 133 ? 38.097 -23.952 -10.817 1.00 69.69 133 THR A CA 1
ATOM 1022 C C . THR A 1 133 ? 37.922 -25.419 -11.200 1.00 69.69 133 THR A C 1
ATOM 1024 O O . THR A 1 133 ? 38.226 -25.811 -12.326 1.00 69.69 133 THR A O 1
ATOM 1027 N N . THR A 1 134 ? 37.412 -26.233 -10.278 1.00 71.44 134 THR A N 1
ATOM 1028 C CA . THR A 1 134 ? 37.007 -27.622 -10.534 1.00 71.44 134 THR A CA 1
ATOM 1029 C C . THR A 1 134 ? 35.571 -27.652 -11.078 1.00 71.44 134 THR A C 1
ATOM 1031 O O . THR A 1 134 ? 34.691 -27.045 -10.464 1.00 71.44 134 THR A O 1
ATOM 1034 N N . PRO A 1 135 ? 35.279 -28.351 -12.189 1.00 70.06 135 PRO A N 1
ATOM 1035 C CA . PRO A 1 135 ? 33.913 -28.489 -12.683 1.00 70.06 135 PRO A CA 1
ATOM 1036 C C . PRO A 1 135 ? 33.121 -29.517 -11.859 1.00 70.06 135 PRO A C 1
ATOM 1038 O O . PRO A 1 135 ? 33.558 -30.648 -11.651 1.00 70.06 135 PRO A O 1
ATOM 1041 N N . ILE A 1 136 ? 31.927 -29.117 -11.416 1.00 76.44 136 ILE A N 1
ATOM 1042 C CA . ILE A 1 136 ? 30.934 -29.979 -10.763 1.00 76.44 136 ILE A CA 1
ATOM 1043 C C . ILE A 1 136 ? 30.134 -30.700 -11.856 1.00 76.44 136 ILE A C 1
ATOM 1045 O O . ILE A 1 136 ? 29.462 -30.061 -12.663 1.00 76.44 136 ILE A O 1
ATOM 1049 N N . GLN A 1 137 ? 30.205 -32.034 -11.886 1.00 67.69 137 GLN A N 1
ATOM 1050 C CA . GLN A 1 137 ? 29.359 -32.871 -12.738 1.00 67.69 137 GLN A CA 1
ATOM 1051 C C . GLN A 1 137 ? 27.946 -32.976 -12.152 1.00 67.69 137 GLN A C 1
ATOM 1053 O O . GLN A 1 137 ? 27.752 -33.502 -11.056 1.00 67.69 137 GLN A O 1
ATOM 1058 N N . SER A 1 138 ? 26.950 -32.528 -12.910 1.00 70.00 138 SER A N 1
ATOM 1059 C CA . SER A 1 138 ? 25.536 -32.794 -12.658 1.00 70.00 138 SER A CA 1
ATOM 1060 C C . SER A 1 138 ? 25.151 -34.166 -13.225 1.00 70.00 138 SER A C 1
ATOM 1062 O O . SER A 1 138 ? 25.223 -34.410 -14.428 1.00 70.00 138 SER A O 1
ATOM 1064 N N . LYS A 1 139 ? 24.730 -35.082 -12.344 1.00 68.44 139 LYS A N 1
ATOM 1065 C CA . LYS A 1 139 ? 24.051 -36.326 -12.729 1.00 68.44 139 LYS A CA 1
ATOM 1066 C C . LYS A 1 139 ? 22.585 -36.019 -13.024 1.00 68.44 139 LYS A C 1
ATOM 1068 O O . LYS A 1 139 ? 21.858 -35.572 -12.143 1.00 68.44 139 LYS A O 1
ATOM 1073 N N . SER A 1 140 ? 22.156 -36.300 -14.247 1.00 70.31 140 SER A N 1
ATOM 1074 C CA . SER A 1 140 ? 20.748 -36.421 -14.606 1.00 70.31 140 SER A CA 1
ATOM 1075 C C . SER A 1 140 ? 20.187 -37.735 -14.045 1.00 70.31 140 SER A C 1
ATOM 1077 O O . SER A 1 140 ? 20.762 -38.810 -14.222 1.00 70.31 140 SER A O 1
ATOM 1079 N N . HIS A 1 141 ? 19.056 -37.657 -13.350 1.00 68.19 141 HIS A N 1
ATOM 1080 C CA . HIS A 1 141 ? 18.176 -38.800 -13.122 1.00 68.19 141 HIS A CA 1
ATOM 1081 C C . HIS A 1 141 ? 16.946 -38.607 -13.998 1.00 68.19 141 HIS A C 1
ATOM 1083 O O . HIS A 1 141 ? 16.186 -37.659 -13.822 1.00 68.19 141 HIS A O 1
ATOM 1089 N N . GLN A 1 142 ? 16.821 -39.490 -14.986 1.00 61.62 142 GLN A N 1
ATOM 1090 C CA . GLN A 1 142 ? 15.563 -39.781 -15.652 1.00 61.62 142 GLN A CA 1
ATOM 1091 C C . GLN A 1 142 ? 14.772 -40.719 -14.745 1.00 61.62 142 GLN A C 1
ATOM 1093 O O . GLN A 1 142 ? 15.309 -41.716 -14.255 1.00 61.62 142 GLN A O 1
ATOM 1098 N N . THR A 1 143 ? 13.499 -40.417 -14.544 1.00 68.94 143 THR A N 1
ATOM 1099 C CA . THR A 1 143 ? 12.472 -41.421 -14.269 1.00 68.94 143 THR A CA 1
ATOM 1100 C C . THR A 1 143 ? 11.202 -40.968 -14.961 1.00 68.94 143 THR A C 1
ATOM 1102 O O . THR A 1 143 ? 10.932 -39.746 -14.918 1.00 68.94 143 THR A O 1
#

Nearest PDB structures (foldseek):
  4ci8-assembly1_A  TM=7.251E-01  e=5.372E-01  Homo sapiens
  5y31-assembly2_D  TM=5.665E-01  e=5.055E+00  Homo sapiens
  6hq9-assembly1_A  TM=3.790E-01  e=3.228E+00  Homo sapiens
  8vol-assembly2_E  TM=3.236E-01  e=8.853E+00  Bacteriophage P2

Sequence (143 aa):
ELLPLSDGRLVVSTNVITRSNHNQRHNNPPKTLAIPLARAVFILNLQQAPAGITVDAILHGHPHDAVQYLLELPTGDLMTGGGKMDATLQVWKSTQFIQPPKEQESIEEEEMSMIDVSEEPATTDQTLVTRTTTPIQSKSHQT

Solvent-accessible surface area (backbone atoms only — not comparable to full-atom values): 9615 Å² total; per-residue (Å²): 84,80,46,79,45,96,87,61,34,37,38,38,37,35,53,84,69,84,77,85,79,76,95,74,94,58,101,63,83,75,87,74,84,84,76,91,56,73,25,33,36,37,34,30,36,64,76,50,70,89,86,39,76,44,72,34,19,76,46,86,77,35,91,68,23,38,57,72,40,78,44,79,42,99,85,62,24,40,37,38,27,31,30,92,71,21,88,48,77,46,80,44,57,57,81,64,45,71,40,66,78,72,74,75,71,73,78,70,79,76,76,80,73,82,78,82,81,80,84,84,90,78,91,76,84,88,82,87,78,86,80,85,84,80,87,84,84,82,83,86,80,86,131

Organism: NCBI:txid265537